Protein AF-A0A377TKF5-F1 (afdb_monomer_lite)

Structure (mmCIF, N/CA/C/O backbone):
data_AF-A0A377TKF5-F1
#
_entry.id   AF-A0A377TKF5-F1
#
loop_
_atom_site.group_PDB
_atom_site.id
_atom_site.type_symbol
_atom_site.label_atom_id
_atom_site.label_alt_id
_atom_site.label_comp_id
_atom_site.label_asym_id
_atom_site.label_entity_id
_atom_site.label_seq_id
_atom_site.pdbx_PDB_ins_code
_atom_site.Cartn_x
_atom_site.Cartn_y
_atom_site.Cartn_z
_atom_site.occupancy
_atom_site.B_iso_or_equiv
_atom_site.auth_seq_id
_atom_site.auth_comp_id
_atom_site.auth_asym_id
_atom_site.auth_atom_id
_atom_site.pdbx_PDB_model_num
ATOM 1 N N . MET A 1 1 ? -15.111 27.018 -6.569 1.00 51.97 1 MET A N 1
ATOM 2 C CA . MET A 1 1 ? -13.998 26.131 -6.969 1.00 51.97 1 MET A CA 1
ATOM 3 C C . MET A 1 1 ? -13.647 25.307 -5.749 1.00 51.97 1 MET A C 1
ATOM 5 O O . MET A 1 1 ? -13.363 25.900 -4.719 1.00 51.97 1 MET A O 1
ATOM 9 N N . SER A 1 2 ? -13.785 23.987 -5.813 1.00 69.00 2 SER A N 1
ATOM 10 C CA . SER A 1 2 ? -13.445 23.094 -4.703 1.00 69.00 2 SER A CA 1
ATOM 11 C C . SER A 1 2 ? -11.922 23.008 -4.609 1.00 69.00 2 SER A C 1
ATOM 13 O O . SER A 1 2 ? -11.278 22.500 -5.524 1.00 69.00 2 SER A O 1
ATOM 15 N N . GLN A 1 3 ? -11.348 23.571 -3.549 1.00 77.75 3 GLN A N 1
ATOM 16 C CA . GLN A 1 3 ? -9.933 23.417 -3.228 1.00 77.75 3 GLN A CA 1
ATOM 17 C C . GLN A 1 3 ? -9.750 22.060 -2.541 1.00 77.75 3 GLN A C 1
ATOM 19 O O . GLN A 1 3 ? -10.539 21.699 -1.671 1.00 77.75 3 GLN A O 1
ATOM 24 N N . CYS A 1 4 ? -8.766 21.287 -2.994 1.00 82.44 4 CYS A N 1
ATOM 25 C CA . CYS A 1 4 ? -8.431 19.985 -2.433 1.00 82.44 4 CYS A CA 1
ATOM 26 C C . CYS A 1 4 ? -7.057 20.106 -1.780 1.00 82.44 4 CYS A C 1
ATOM 28 O O . CYS A 1 4 ? -6.080 20.429 -2.460 1.00 82.44 4 CYS A O 1
ATOM 30 N N . ASP A 1 5 ? -7.012 19.910 -0.468 1.00 89.62 5 ASP A N 1
ATOM 31 C CA . ASP A 1 5 ? -5.786 19.964 0.315 1.00 89.62 5 ASP A CA 1
ATOM 32 C C . ASP A 1 5 ? -5.212 18.556 0.468 1.00 89.62 5 ASP A C 1
ATOM 34 O O . ASP A 1 5 ? -5.919 17.616 0.828 1.00 89.62 5 ASP A O 1
ATOM 38 N N . PHE A 1 6 ? -3.916 18.421 0.195 1.00 89.88 6 PHE A N 1
ATOM 39 C CA . PHE A 1 6 ? -3.187 17.165 0.335 1.00 89.88 6 PHE A CA 1
ATOM 40 C C . PHE A 1 6 ? -2.176 17.281 1.468 1.00 89.88 6 PHE A C 1
ATOM 42 O O . PHE A 1 6 ? -1.385 18.226 1.516 1.00 89.88 6 PHE A O 1
ATOM 49 N N . SER A 1 7 ? -2.168 16.290 2.352 1.00 90.38 7 SER A N 1
ATOM 50 C CA . SER A 1 7 ? -1.145 16.115 3.376 1.00 90.38 7 SER A CA 1
ATOM 51 C C . SER A 1 7 ? -0.319 14.870 3.062 1.00 90.38 7 SER A C 1
ATOM 53 O O . SER A 1 7 ? -0.836 13.854 2.600 1.00 90.38 7 SER A O 1
ATOM 55 N N . PHE A 1 8 ? 0.993 14.967 3.276 1.00 90.94 8 PHE A N 1
ATOM 56 C CA . PHE A 1 8 ? 1.926 13.883 2.986 1.00 90.94 8 PHE A CA 1
ATOM 57 C C . PHE A 1 8 ? 2.728 13.533 4.231 1.00 90.94 8 PHE A C 1
ATOM 59 O O . PHE A 1 8 ? 3.329 14.403 4.865 1.00 90.94 8 PHE A O 1
ATOM 66 N N . THR A 1 9 ? 2.789 12.241 4.524 1.00 88.75 9 THR A N 1
ATOM 67 C CA . THR A 1 9 ? 3.593 11.661 5.598 1.00 88.75 9 THR A CA 1
ATOM 68 C C . THR A 1 9 ? 4.459 10.544 5.035 1.00 88.75 9 THR A C 1
ATOM 70 O O . THR A 1 9 ? 4.044 9.789 4.156 1.00 88.75 9 THR A O 1
ATOM 73 N N . GLN A 1 10 ? 5.696 10.453 5.523 1.00 91.00 10 GLN A N 1
ATOM 74 C CA . GLN A 1 10 ? 6.653 9.435 5.104 1.00 91.00 10 GLN A CA 1
ATOM 75 C C . GLN A 1 10 ? 6.994 8.523 6.277 1.00 91.00 10 GLN A C 1
ATOM 77 O O . GLN A 1 10 ? 7.221 8.979 7.395 1.00 91.00 10 GLN A O 1
ATOM 82 N N . GLY A 1 11 ? 7.109 7.232 5.990 1.00 90.69 11 GLY A N 1
ATOM 83 C CA . GLY A 1 11 ? 7.550 6.240 6.952 1.00 90.69 11 GLY A CA 1
ATOM 84 C C . GLY A 1 11 ? 7.948 4.938 6.273 1.00 90.69 11 GLY A C 1
ATOM 85 O O . GLY A 1 11 ? 8.088 4.851 5.053 1.00 90.69 11 GLY A O 1
ATOM 86 N N . THR A 1 12 ? 8.132 3.911 7.089 1.00 91.12 12 THR A N 1
ATOM 87 C CA . THR A 1 12 ? 8.290 2.532 6.620 1.00 91.12 12 THR A CA 1
ATOM 88 C C . THR A 1 12 ? 6.945 1.955 6.176 1.00 91.12 12 THR A C 1
ATOM 90 O O . THR A 1 12 ? 5.891 2.447 6.580 1.00 91.12 12 THR A O 1
ATOM 93 N N . SER A 1 13 ? 6.957 0.864 5.406 1.00 88.00 13 SER A N 1
ATOM 94 C CA . SER A 1 13 ? 5.713 0.203 4.993 1.00 88.00 13 SER A CA 1
ATOM 95 C C . SER A 1 13 ? 4.826 -0.183 6.187 1.00 88.00 13 SER A C 1
ATOM 97 O O . SER A 1 13 ? 3.619 0.004 6.119 1.00 88.00 13 SER A O 1
ATOM 99 N N . LEU A 1 14 ? 5.417 -0.647 7.298 1.00 89.06 14 LEU A N 1
ATOM 100 C CA . LEU A 1 14 ? 4.678 -1.027 8.511 1.00 89.06 14 LEU A CA 1
ATOM 101 C C . LEU A 1 14 ? 4.039 0.175 9.213 1.00 89.06 14 LEU A C 1
ATOM 103 O O . LEU A 1 14 ? 2.888 0.098 9.632 1.00 89.06 14 LEU A O 1
ATOM 107 N N . THR A 1 15 ? 4.764 1.290 9.332 1.00 90.94 15 THR A N 1
ATOM 108 C CA . THR A 1 15 ? 4.220 2.502 9.966 1.00 90.94 15 THR A CA 1
ATOM 109 C C . THR A 1 15 ? 3.083 3.089 9.135 1.00 90.94 15 THR A C 1
ATOM 111 O O . THR A 1 15 ? 2.043 3.427 9.688 1.00 90.94 15 THR A O 1
ATOM 114 N N . LEU A 1 16 ? 3.235 3.128 7.806 1.00 89.69 16 LEU A N 1
ATOM 115 C CA . LEU A 1 16 ? 2.181 3.602 6.902 1.00 89.69 16 LEU A CA 1
ATOM 116 C C . LEU A 1 16 ? 0.935 2.706 6.962 1.00 89.69 16 LEU A C 1
ATOM 118 O O . LEU A 1 16 ? -0.186 3.205 6.968 1.00 89.69 16 LEU A O 1
ATOM 122 N N . LEU A 1 17 ? 1.125 1.389 7.069 1.00 87.94 17 LEU A N 1
ATOM 123 C CA . LEU A 1 17 ? 0.031 0.433 7.225 1.00 87.94 17 LEU A CA 1
ATOM 124 C C . LEU A 1 17 ? -0.756 0.661 8.524 1.00 87.94 17 LEU A C 1
ATOM 126 O O . LEU A 1 17 ? -1.984 0.640 8.526 1.00 87.94 17 LEU A O 1
ATOM 130 N N . GLN A 1 18 ? -0.054 0.903 9.634 1.00 90.00 18 GLN A N 1
ATOM 131 C CA . GLN A 1 18 ? -0.681 1.206 10.922 1.00 90.00 18 GLN A CA 1
ATOM 132 C C . GLN A 1 18 ? -1.465 2.522 10.881 1.00 90.00 18 GLN A C 1
ATOM 134 O O . GLN A 1 18 ? -2.561 2.596 11.431 1.00 90.00 18 GLN A O 1
ATOM 139 N N . GLU A 1 19 ? -0.933 3.553 10.222 1.00 90.56 19 GLU A N 1
ATOM 140 C CA . GLU A 1 19 ? -1.618 4.839 10.058 1.00 90.56 19 GLU A CA 1
ATOM 141 C C . GLU A 1 19 ? -2.872 4.723 9.191 1.00 90.56 19 GLU A C 1
ATOM 143 O O . GLU A 1 19 ? -3.901 5.306 9.536 1.00 90.56 19 GLU A O 1
ATOM 148 N N . LEU A 1 20 ? -2.812 3.921 8.126 1.00 87.44 20 LEU A N 1
ATOM 149 C CA . LEU A 1 20 ? -3.957 3.617 7.272 1.00 87.44 20 LEU A CA 1
ATOM 150 C C . LEU A 1 20 ? -5.049 2.874 8.056 1.00 87.44 20 LEU A C 1
ATOM 152 O O . LEU A 1 20 ? -6.202 3.302 8.066 1.00 87.44 20 LEU A O 1
ATOM 156 N N . LYS A 1 21 ? -4.688 1.808 8.788 1.00 87.00 21 LYS A N 1
ATOM 157 C CA . LYS A 1 21 ? -5.627 1.066 9.652 1.00 87.00 21 LYS A CA 1
ATOM 158 C C . LYS A 1 21 ? -6.245 1.950 10.736 1.00 87.00 21 LYS A C 1
ATOM 160 O O . LYS A 1 21 ? -7.411 1.782 11.081 1.00 87.00 21 LYS A O 1
ATOM 165 N N . ALA A 1 22 ? -5.475 2.903 11.262 1.00 90.81 22 ALA A N 1
ATOM 166 C CA . ALA A 1 22 ? -5.944 3.882 12.237 1.00 90.81 22 ALA A CA 1
ATOM 167 C C . ALA A 1 22 ? -6.788 5.016 11.619 1.00 90.81 22 ALA A C 1
ATOM 169 O O . ALA A 1 22 ? -7.278 5.863 12.364 1.00 90.81 22 ALA A O 1
ATOM 170 N N . GLY A 1 23 ? -6.945 5.060 10.290 1.00 88.81 23 GLY A N 1
ATOM 171 C CA . GLY A 1 23 ? -7.692 6.102 9.581 1.00 88.81 23 GLY A CA 1
ATOM 172 C C . GLY A 1 23 ? -7.032 7.481 9.624 1.00 88.81 23 GLY A C 1
ATOM 173 O O . GLY A 1 23 ? -7.721 8.488 9.506 1.00 88.81 23 GLY A O 1
ATOM 174 N N . LYS A 1 24 ? -5.713 7.546 9.848 1.00 90.50 24 LYS A N 1
ATOM 175 C CA . LYS A 1 24 ? -4.951 8.808 9.855 1.00 90.50 24 LYS A CA 1
ATOM 176 C C . LYS A 1 24 ? -4.585 9.287 8.454 1.00 90.50 24 LYS A C 1
ATOM 178 O O . LYS A 1 24 ? -4.310 10.469 8.276 1.00 90.50 24 LYS A O 1
ATOM 183 N N . VAL A 1 25 ? -4.531 8.362 7.501 1.00 89.25 25 VAL A N 1
ATOM 184 C CA . VAL A 1 25 ? -4.264 8.622 6.087 1.00 89.25 25 VAL A CA 1
ATOM 185 C C . VAL A 1 25 ? -5.310 7.898 5.250 1.00 89.25 25 VAL A C 1
ATOM 187 O O . VAL A 1 25 ? -5.732 6.800 5.610 1.00 89.25 25 VAL A O 1
ATOM 190 N N . ASP A 1 26 ? -5.700 8.503 4.132 1.00 88.38 26 ASP A N 1
ATOM 191 C CA . ASP A 1 26 ? -6.689 7.930 3.206 1.00 88.38 26 ASP A CA 1
ATOM 192 C C . ASP A 1 26 ? -6.043 7.011 2.160 1.00 88.38 26 ASP A C 1
ATOM 194 O O . ASP A 1 26 ? -6.683 6.125 1.597 1.00 88.38 26 ASP A O 1
ATOM 198 N N . LEU A 1 27 ? -4.756 7.239 1.890 1.00 86.75 27 LEU A N 1
ATOM 199 C CA . LEU A 1 27 ? -3.976 6.549 0.876 1.00 86.75 27 LEU A CA 1
ATOM 200 C C . LEU A 1 27 ? -2.549 6.347 1.383 1.00 86.75 27 LEU A C 1
ATOM 202 O O . LEU A 1 27 ? -1.898 7.290 1.829 1.00 86.75 27 LEU A O 1
ATOM 206 N N . ALA A 1 28 ? -2.033 5.129 1.242 1.00 87.12 28 ALA A N 1
ATOM 207 C CA . ALA A 1 28 ? -0.623 4.841 1.459 1.00 87.12 28 ALA A CA 1
ATOM 208 C C . ALA A 1 28 ? -0.019 4.143 0.236 1.00 87.12 28 ALA A C 1
ATOM 210 O O . ALA A 1 28 ? -0.659 3.320 -0.418 1.00 87.12 28 ALA A O 1
ATOM 211 N N . ILE A 1 29 ? 1.229 4.507 -0.061 1.00 88.31 29 ILE A N 1
ATOM 212 C CA . ILE A 1 29 ? 2.050 3.934 -1.126 1.00 88.31 29 ILE A CA 1
ATOM 213 C C . ILE A 1 29 ? 3.191 3.190 -0.442 1.00 88.31 29 ILE A C 1
ATOM 215 O O . ILE A 1 29 ? 4.069 3.812 0.158 1.00 88.31 29 ILE A O 1
ATOM 219 N N . CYS A 1 30 ? 3.191 1.861 -0.509 1.00 84.75 30 CYS A N 1
ATOM 220 C CA . CYS A 1 30 ? 4.250 1.068 0.106 1.00 84.75 30 CYS A CA 1
ATOM 221 C C . CYS A 1 30 ? 4.512 -0.244 -0.636 1.00 84.75 30 CYS A C 1
ATOM 223 O O . CYS A 1 30 ? 3.776 -0.636 -1.545 1.00 84.75 30 CYS A O 1
ATOM 225 N N . SER A 1 31 ? 5.598 -0.915 -0.253 1.00 84.12 31 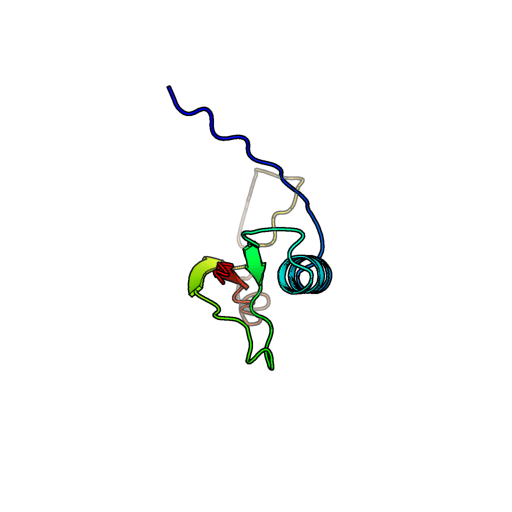SER A N 1
ATO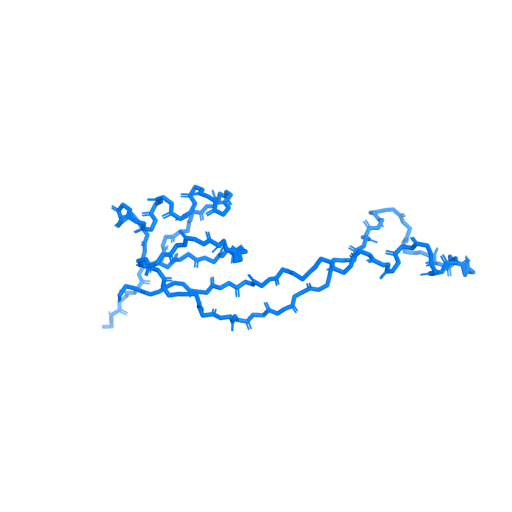M 226 C CA . SER A 1 31 ? 5.871 -2.282 -0.695 1.00 84.12 31 SER A CA 1
ATOM 227 C C . SER A 1 31 ? 4.792 -3.238 -0.189 1.00 84.12 31 SER A C 1
ATOM 229 O O . SER A 1 31 ? 4.349 -3.104 0.948 1.00 84.12 31 SER A O 1
ATOM 231 N N . TYR A 1 32 ? 4.450 -4.242 -0.995 1.00 83.56 32 TYR A N 1
ATOM 232 C CA . TYR A 1 32 ? 3.556 -5.331 -0.597 1.00 83.56 32 TYR A CA 1
ATOM 233 C C . TYR A 1 32 ? 3.955 -5.957 0.753 1.00 83.56 32 TYR A C 1
ATOM 235 O O . TYR A 1 32 ? 5.126 -6.286 0.968 1.00 83.56 32 TYR A O 1
ATOM 243 N N . ILE A 1 33 ? 2.968 -6.147 1.629 1.00 83.25 33 ILE A N 1
ATOM 244 C CA . ILE A 1 33 ? 3.086 -6.843 2.914 1.00 83.25 33 ILE A CA 1
ATOM 245 C C . ILE A 1 33 ? 2.102 -8.017 2.871 1.00 83.25 33 ILE A C 1
ATOM 247 O O . ILE A 1 33 ? 0.953 -7.841 2.482 1.00 83.25 33 ILE A O 1
ATOM 251 N N . ALA A 1 34 ? 2.569 -9.217 3.215 1.00 81.12 34 ALA A N 1
ATOM 252 C CA . ALA A 1 34 ? 1.721 -10.406 3.277 1.00 81.12 34 ALA A CA 1
ATOM 253 C C . ALA A 1 34 ? 0.874 -10.430 4.563 1.00 81.12 34 ALA A C 1
ATOM 255 O O . ALA A 1 34 ? 1.178 -9.713 5.511 1.00 81.12 34 ALA A O 1
ATOM 256 N N . ASP A 1 35 ? -0.140 -11.300 4.595 1.00 84.62 35 ASP A N 1
ATOM 257 C CA . ASP A 1 35 ? -0.972 -11.586 5.777 1.00 84.62 35 ASP A CA 1
ATOM 258 C C . ASP A 1 35 ? -1.815 -10.404 6.283 1.00 84.62 35 ASP A C 1
ATOM 260 O O . ASP A 1 35 ? -2.099 -10.277 7.472 1.00 84.62 35 ASP A O 1
ATOM 264 N N . GLU A 1 36 ? -2.258 -9.556 5.355 1.00 83.69 36 GLU A N 1
ATOM 265 C CA . GLU A 1 36 ? -3.083 -8.381 5.632 1.00 83.69 36 GLU A CA 1
ATOM 266 C C . GLU A 1 36 ? -4.453 -8.497 4.937 1.00 83.69 36 GLU A C 1
ATOM 268 O O . GLU A 1 36 ? -4.615 -8.004 3.822 1.00 83.69 36 GLU A O 1
ATOM 273 N N . PRO A 1 37 ? -5.434 -9.198 5.548 1.00 81.94 37 PRO A N 1
ATOM 274 C CA . PRO A 1 37 ? -6.712 -9.531 4.908 1.00 81.94 37 PRO A CA 1
ATOM 275 C C . PRO A 1 37 ? -7.699 -8.361 4.839 1.00 81.94 37 PRO A C 1
ATOM 277 O O . PRO A 1 37 ? -8.579 -8.362 3.986 1.00 81.94 37 PRO A O 1
ATOM 280 N N . ASP A 1 38 ? -7.558 -7.368 5.720 1.00 82.56 38 ASP A N 1
ATOM 281 C CA . ASP A 1 38 ? -8.466 -6.214 5.803 1.00 82.56 38 ASP A CA 1
ATOM 282 C C . ASP A 1 38 ? -8.119 -5.117 4.785 1.00 82.56 38 ASP A C 1
ATOM 284 O O . ASP A 1 38 ? -8.613 -3.991 4.873 1.00 82.56 38 ASP A O 1
ATOM 288 N N . ILE A 1 39 ? -7.175 -5.403 3.888 1.00 79.62 39 ILE A N 1
ATOM 289 C CA . ILE A 1 39 ? -6.481 -4.401 3.101 1.00 79.62 39 ILE A CA 1
ATOM 290 C C . ILE A 1 39 ? -6.287 -4.895 1.667 1.00 79.62 39 ILE A C 1
ATOM 292 O O . ILE A 1 39 ? -5.563 -5.855 1.407 1.00 79.62 39 ILE A O 1
ATOM 296 N N . ASP A 1 40 ? -6.852 -4.150 0.720 1.00 80.88 40 ASP A N 1
ATOM 297 C CA . ASP A 1 40 ? -6.692 -4.420 -0.704 1.00 80.88 40 ASP A CA 1
ATOM 298 C C . ASP A 1 40 ? -5.424 -3.765 -1.263 1.00 80.88 40 ASP A C 1
ATOM 300 O O . ASP A 1 40 ? -5.303 -2.542 -1.353 1.00 80.88 40 ASP A O 1
ATOM 304 N N . PHE A 1 41 ? -4.467 -4.595 -1.679 1.00 82.00 41 PHE A N 1
ATOM 305 C CA . PHE A 1 41 ? -3.234 -4.155 -2.330 1.00 82.00 41 PHE A CA 1
ATOM 306 C C . PHE A 1 41 ? -3.428 -4.056 -3.850 1.00 82.00 41 PHE A C 1
ATOM 308 O O . PHE A 1 41 ? -3.441 -5.072 -4.549 1.00 82.00 41 PHE A O 1
ATOM 315 N N . ILE A 1 42 ? -3.495 -2.835 -4.389 1.00 84.50 42 ILE A N 1
ATOM 316 C CA . ILE A 1 42 ? -3.561 -2.605 -5.842 1.00 84.50 42 ILE A CA 1
ATOM 317 C C . ILE A 1 42 ? -2.144 -2.406 -6.402 1.00 84.50 42 ILE A C 1
ATOM 319 O O . ILE A 1 42 ? -1.562 -1.351 -6.155 1.00 84.50 42 ILE A O 1
ATOM 323 N N . PRO A 1 43 ? -1.567 -3.349 -7.174 1.00 80.25 43 PRO A N 1
ATOM 324 C CA . PRO A 1 43 ? -0.208 -3.216 -7.696 1.00 80.25 43 PRO A CA 1
ATOM 325 C C . PRO A 1 43 ? -0.121 -2.091 -8.739 1.00 80.25 43 PRO A C 1
ATOM 327 O O . PRO A 1 43 ? -0.721 -2.179 -9.807 1.00 80.25 43 PRO A O 1
ATOM 330 N N . VAL A 1 44 ? 0.665 -1.052 -8.452 1.00 79.06 44 VAL A N 1
ATOM 331 C CA . VAL A 1 44 ? 0.820 0.136 -9.314 1.00 79.06 44 VAL A CA 1
ATOM 332 C C . VAL A 1 44 ? 2.025 0.013 -10.233 1.00 79.06 44 VAL A C 1
ATOM 334 O O . VAL A 1 44 ? 1.948 0.300 -11.425 1.00 79.06 44 VAL A O 1
ATOM 337 N N . ILE A 1 45 ? 3.166 -0.393 -9.677 1.00 78.00 45 ILE A N 1
ATOM 338 C CA . ILE A 1 45 ? 4.420 -0.482 -10.420 1.00 78.00 45 ILE A CA 1
ATOM 339 C C . ILE A 1 45 ? 5.310 -1.581 -9.851 1.00 78.00 45 ILE A C 1
ATOM 341 O O . ILE A 1 45 ? 5.302 -1.874 -8.652 1.00 78.00 45 ILE A O 1
ATOM 345 N N . GLN A 1 46 ? 6.090 -2.176 -10.748 1.00 72.12 46 GLN A N 1
ATOM 346 C CA . GLN A 1 46 ? 7.183 -3.078 -10.431 1.00 72.12 46 GLN A CA 1
ATOM 347 C C . GLN A 1 46 ? 8.499 -2.364 -10.731 1.00 72.12 46 GLN A C 1
ATOM 349 O O . GLN A 1 46 ? 8.730 -1.938 -11.861 1.00 72.12 46 GLN A O 1
ATOM 354 N N . GLN A 1 47 ? 9.357 -2.237 -9.722 1.00 65.75 47 GLN A N 1
ATOM 355 C CA . GLN A 1 47 ? 10.669 -1.606 -9.866 1.00 65.75 47 GLN A CA 1
ATOM 356 C C . GLN A 1 47 ? 11.791 -2.618 -9.639 1.00 65.75 47 GLN A C 1
ATOM 358 O O . GLN A 1 47 ? 11.704 -3.460 -8.742 1.00 65.75 47 GLN A O 1
ATOM 363 N N . GLU A 1 48 ? 12.846 -2.516 -10.451 1.00 68.00 48 GLU A N 1
ATOM 364 C CA . GLU A 1 48 ? 14.090 -3.264 -10.276 1.00 68.00 48 GLU A CA 1
ATOM 365 C C . GLU A 1 48 ? 15.107 -2.408 -9.518 1.00 68.00 48 GLU A C 1
ATOM 367 O O . GLU A 1 48 ? 15.366 -1.257 -9.875 1.00 68.00 48 GLU A O 1
ATOM 372 N N . LEU A 1 49 ? 15.693 -2.967 -8.457 1.00 65.81 49 LEU A N 1
ATOM 373 C CA . LEU A 1 49 ? 16.722 -2.275 -7.691 1.00 65.81 49 LEU A CA 1
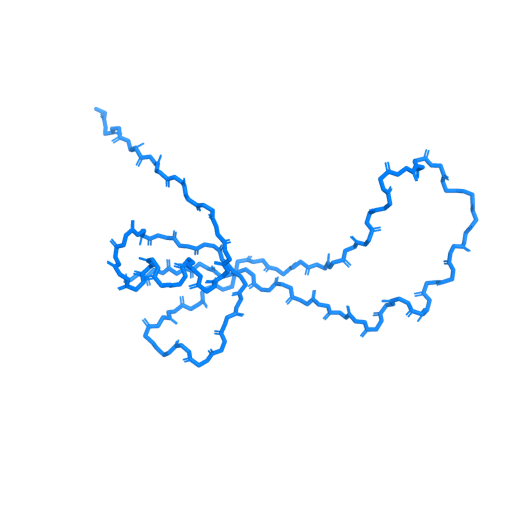ATOM 374 C C . LEU A 1 49 ? 18.033 -2.238 -8.487 1.00 65.81 49 LEU A C 1
ATOM 376 O O . LEU A 1 49 ? 18.655 -3.272 -8.730 1.00 65.81 49 LEU A O 1
ATOM 380 N N . VAL A 1 50 ? 18.485 -1.035 -8.836 1.00 73.69 50 VAL A N 1
ATOM 381 C CA . VAL A 1 50 ? 19.778 -0.807 -9.490 1.00 73.69 50 VAL A CA 1
ATOM 382 C C . VAL A 1 50 ? 20.717 -0.108 -8.512 1.00 73.69 50 VAL A C 1
ATOM 384 O O . VAL A 1 50 ? 20.357 0.881 -7.878 1.00 73.69 50 VAL A O 1
ATOM 387 N N . VAL A 1 51 ? 21.946 -0.610 -8.389 1.00 71.50 51 VAL A N 1
ATOM 388 C CA . VAL A 1 51 ? 22.971 0.023 -7.550 1.00 71.50 51 VAL A CA 1
ATOM 389 C C . VAL A 1 51 ? 23.524 1.250 -8.274 1.00 71.50 51 VAL A C 1
ATOM 391 O O . VAL A 1 51 ? 24.342 1.129 -9.187 1.00 71.50 51 VAL A O 1
ATOM 394 N N . SER A 1 52 ? 23.116 2.445 -7.849 1.00 57.72 52 SER A N 1
ATOM 395 C CA . SER A 1 52 ? 23.727 3.697 -8.299 1.00 57.72 52 SER A CA 1
ATOM 396 C C . SER A 1 52 ? 24.970 4.004 -7.460 1.00 57.72 52 SER A C 1
ATOM 398 O O . SER A 1 52 ? 24.865 4.307 -6.271 1.00 57.72 52 SER A O 1
ATOM 400 N N . ARG A 1 53 ? 26.169 3.956 -8.054 1.00 57.84 53 ARG A N 1
ATOM 401 C CA . ARG A 1 53 ? 27.370 4.502 -7.398 1.00 57.84 53 ARG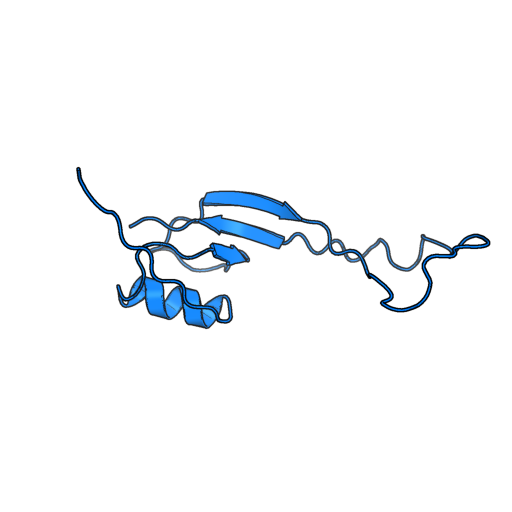 A CA 1
ATOM 402 C C . ARG A 1 53 ? 27.380 6.027 -7.559 1.00 57.84 53 ARG A C 1
ATOM 404 O O . ARG A 1 53 ? 27.515 6.523 -8.670 1.00 57.84 53 ARG A O 1
ATOM 411 N N . GLN A 1 54 ? 27.266 6.764 -6.448 1.00 58.81 54 GLN A N 1
ATOM 412 C CA . GLN A 1 54 ? 27.173 8.238 -6.401 1.00 58.81 54 GLN A CA 1
ATOM 413 C C . GLN A 1 54 ? 28.414 8.991 -6.929 1.00 58.81 54 GLN A C 1
ATOM 415 O O . GLN A 1 54 ? 28.371 10.203 -7.114 1.00 58.81 54 GLN A O 1
ATOM 420 N N . ARG A 1 55 ? 29.541 8.309 -7.159 1.00 59.56 55 ARG A N 1
ATOM 421 C CA . ARG A 1 55 ? 30.757 8.893 -7.740 1.00 59.56 55 ARG A CA 1
ATOM 422 C C . ARG A 1 55 ? 31.142 8.077 -8.967 1.00 59.56 55 ARG A C 1
ATOM 424 O O . ARG A 1 55 ? 31.399 6.888 -8.824 1.00 59.56 55 ARG A O 1
ATOM 431 N N . ILE A 1 56 ? 31.273 8.762 -10.106 1.00 49.38 56 ILE A N 1
ATOM 432 C CA . ILE A 1 56 ? 31.729 8.295 -11.431 1.00 49.38 56 ILE A CA 1
ATOM 433 C C . ILE A 1 56 ? 30.579 8.074 -12.431 1.00 49.38 56 ILE A C 1
ATOM 435 O O . ILE A 1 56 ? 30.165 6.959 -12.732 1.00 49.38 56 ILE A O 1
ATOM 439 N N . ILE A 1 57 ? 30.157 9.176 -13.058 1.00 52.34 57 ILE A N 1
ATOM 440 C CA . ILE A 1 57 ? 29.682 9.164 -14.448 1.00 52.34 57 ILE A CA 1
ATOM 441 C C . ILE A 1 57 ? 30.935 9.153 -15.337 1.00 52.34 57 ILE A C 1
ATOM 443 O O . ILE A 1 57 ? 31.353 10.174 -15.871 1.00 52.34 57 ILE A O 1
ATOM 447 N N . ARG A 1 58 ? 31.607 8.003 -15.412 1.00 47.47 58 ARG A N 1
ATOM 448 C CA . ARG A 1 58 ? 32.527 7.624 -16.496 1.00 47.47 58 ARG A CA 1
ATOM 449 C C . ARG A 1 58 ? 32.767 6.125 -16.377 1.00 47.47 58 ARG A C 1
ATOM 451 O O . ARG A 1 58 ? 33.540 5.691 -15.534 1.00 47.47 58 ARG A O 1
ATOM 458 N N . TRP A 1 59 ? 32.083 5.332 -17.191 1.00 48.50 59 TRP A N 1
ATOM 459 C CA . TRP A 1 59 ? 32.272 3.883 -17.225 1.00 48.50 59 TRP A CA 1
ATOM 460 C C . TRP A 1 59 ? 33.276 3.517 -18.328 1.00 48.50 59 TRP A C 1
ATOM 4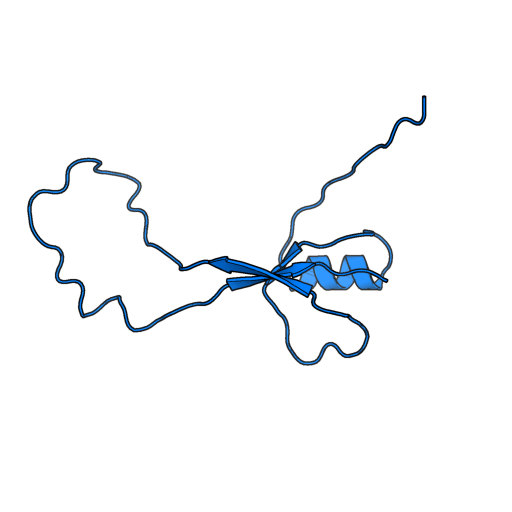62 O O . TRP A 1 59 ? 32.876 3.469 -19.490 1.00 48.50 59 TRP A O 1
ATOM 472 N N . PRO A 1 60 ? 34.563 3.249 -18.034 1.00 47.19 60 PRO A N 1
ATOM 473 C CA . PRO A 1 60 ? 35.387 2.453 -18.922 1.00 47.19 60 PRO A CA 1
ATOM 474 C C . PRO A 1 60 ? 35.249 0.983 -18.509 1.00 47.19 60 PRO A C 1
ATOM 476 O O . PRO A 1 60 ? 35.590 0.616 -17.392 1.00 47.19 60 PRO A O 1
ATOM 479 N N . GLY A 1 61 ? 34.752 0.151 -19.422 1.00 53.19 61 GLY A N 1
ATOM 480 C CA . GLY A 1 61 ? 34.984 -1.294 -19.404 1.00 53.19 61 GLY A CA 1
ATOM 481 C C . GLY A 1 61 ? 34.282 -2.102 -18.306 1.00 53.19 61 GLY A C 1
ATOM 482 O O . GLY A 1 61 ? 34.717 -2.153 -17.163 1.00 53.19 61 GLY A O 1
ATOM 483 N N . TYR A 1 62 ? 33.236 -2.819 -18.719 1.00 50.66 62 TYR A N 1
ATOM 484 C CA . TYR A 1 62 ? 32.843 -4.148 -18.233 1.00 50.66 62 TYR A CA 1
ATOM 485 C C . TYR A 1 62 ? 33.031 -4.436 -16.730 1.00 50.66 62 TYR A C 1
ATOM 487 O O . TYR A 1 62 ? 33.959 -5.128 -16.314 1.00 50.66 62 TYR A O 1
ATOM 495 N N . MET A 1 63 ? 32.053 -4.027 -15.917 1.00 52.62 63 MET A N 1
ATOM 496 C CA . MET A 1 63 ? 31.742 -4.786 -14.704 1.00 52.62 63 MET A CA 1
ATOM 497 C C . MET A 1 63 ? 31.101 -6.116 -15.116 1.00 52.62 63 MET A C 1
ATOM 499 O O . MET A 1 63 ? 30.129 -6.135 -15.871 1.00 52.62 63 MET A O 1
ATOM 503 N N . ASN A 1 64 ? 31.647 -7.235 -14.637 1.00 50.59 64 ASN A N 1
ATOM 504 C CA . ASN A 1 64 ? 31.075 -8.551 -14.895 1.00 50.59 64 ASN A CA 1
ATOM 505 C C . ASN A 1 64 ? 29.705 -8.662 -14.205 1.00 50.59 64 ASN A C 1
ATOM 507 O O . ASN A 1 64 ? 29.593 -8.722 -12.983 1.00 50.59 64 ASN A O 1
ATOM 511 N N . MET A 1 65 ? 28.667 -8.661 -15.035 1.00 50.47 65 MET A N 1
ATOM 512 C CA . MET A 1 65 ? 27.262 -8.501 -14.674 1.00 50.47 65 MET A CA 1
ATOM 513 C C . MET A 1 65 ? 26.620 -9.783 -14.104 1.00 50.47 65 MET A C 1
ATOM 515 O O . MET A 1 65 ? 25.472 -9.751 -13.674 1.00 50.47 65 MET A O 1
ATOM 519 N N . LYS A 1 66 ? 27.337 -10.920 -14.068 1.00 48.91 66 LYS A N 1
ATOM 520 C CA . LYS A 1 66 ? 26.764 -12.225 -13.678 1.00 48.91 66 LYS A CA 1
ATOM 521 C C . LYS A 1 66 ? 26.607 -12.447 -12.168 1.00 48.91 66 LYS A C 1
ATOM 523 O O . LYS A 1 66 ? 25.777 -13.260 -11.777 1.00 48.91 66 LYS A O 1
ATOM 528 N N . SER A 1 67 ? 27.355 -11.751 -11.312 1.00 47.50 67 SER A N 1
ATOM 529 C CA . SER A 1 67 ? 27.341 -11.994 -9.856 1.00 47.50 67 SER A CA 1
ATOM 530 C C . SER A 1 67 ? 26.302 -11.174 -9.080 1.00 47.50 67 SER A C 1
ATOM 532 O O . SER A 1 67 ? 25.956 -11.537 -7.961 1.00 47.50 67 SER A O 1
ATOM 534 N N . ILE A 1 68 ? 25.780 -10.089 -9.661 1.00 53.28 68 ILE A N 1
ATOM 535 C CA . ILE A 1 68 ? 24.861 -9.152 -8.980 1.00 53.28 68 ILE A CA 1
ATOM 536 C C . ILE A 1 68 ? 23.392 -9.387 -9.393 1.00 53.28 68 ILE A C 1
ATOM 538 O O . ILE A 1 68 ? 22.472 -9.036 -8.661 1.00 53.28 68 ILE A O 1
ATOM 542 N N . TRP A 1 69 ? 23.155 -10.056 -10.525 1.00 40.62 69 TRP A N 1
ATOM 543 C CA . TRP A 1 69 ? 21.839 -10.160 -11.171 1.00 40.62 69 TRP A CA 1
ATOM 544 C C . TRP A 1 69 ? 20.835 -11.156 -10.558 1.00 40.62 69 TRP A C 1
ATOM 546 O O . TRP A 1 69 ? 19.674 -11.158 -10.957 1.00 40.62 69 TRP A O 1
ATOM 556 N N . TRP A 1 70 ? 21.224 -11.996 -9.593 1.00 32.53 70 TRP A N 1
ATOM 557 C CA . TRP A 1 70 ? 20.330 -13.054 -9.081 1.00 32.53 70 TRP A CA 1
ATOM 558 C C . TRP A 1 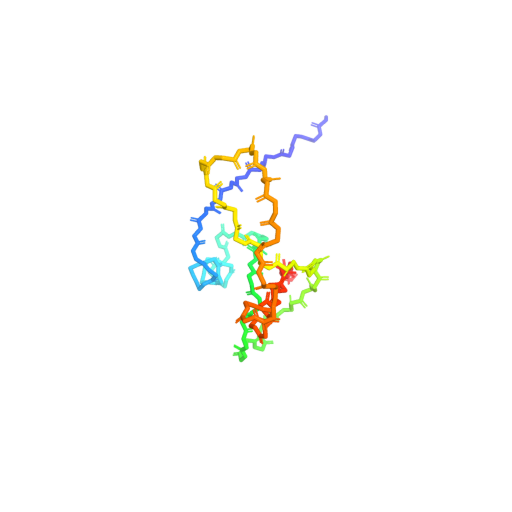70 ? 19.438 -12.654 -7.902 1.00 32.53 70 TRP A C 1
ATOM 560 O O . TRP A 1 70 ? 18.550 -13.413 -7.520 1.00 32.53 70 TRP A O 1
ATOM 570 N N . ARG A 1 71 ? 19.599 -11.452 -7.342 1.00 37.91 71 ARG A N 1
ATOM 571 C CA . ARG A 1 71 ? 18.697 -10.936 -6.304 1.00 37.91 71 ARG A CA 1
ATOM 572 C C . ARG A 1 71 ? 17.740 -9.919 -6.902 1.00 37.91 71 ARG A C 1
ATOM 574 O O . ARG A 1 71 ? 17.868 -8.717 -6.698 1.00 37.91 71 ARG A O 1
ATOM 581 N N . ARG A 1 72 ? 16.777 -10.435 -7.665 1.00 39.28 72 ARG A N 1
ATOM 582 C CA . ARG A 1 72 ? 15.679 -9.657 -8.239 1.00 39.28 72 ARG A CA 1
ATOM 583 C C . ARG A 1 72 ? 14.705 -9.270 -7.121 1.00 39.28 72 ARG A C 1
ATOM 585 O O . ARG A 1 72 ? 13.754 -9.991 -6.842 1.00 39.28 72 ARG A O 1
ATOM 592 N N . PHE A 1 73 ? 14.981 -8.163 -6.435 1.00 42.62 73 PHE A N 1
ATOM 593 C CA . PHE A 1 73 ? 14.040 -7.567 -5.488 1.00 42.62 73 PHE A CA 1
ATOM 594 C C . PHE A 1 73 ? 12.985 -6.799 -6.279 1.00 42.62 73 PHE A C 1
ATOM 596 O O . PHE A 1 73 ? 13.241 -5.705 -6.772 1.00 42.62 73 PHE A O 1
ATOM 603 N N . ILE A 1 74 ? 11.816 -7.414 -6.436 1.00 45.09 74 ILE A N 1
ATOM 604 C CA . ILE A 1 74 ? 10.632 -6.769 -6.994 1.00 45.09 74 ILE A CA 1
ATOM 605 C C . ILE A 1 74 ? 10.001 -5.946 -5.875 1.00 45.09 74 ILE A C 1
ATOM 607 O O . ILE A 1 74 ? 9.445 -6.505 -4.930 1.00 45.09 74 ILE A O 1
ATOM 611 N N . ILE A 1 75 ? 10.074 -4.620 -5.976 1.00 50.91 75 ILE A N 1
ATOM 612 C CA . ILE A 1 75 ? 9.248 -3.750 -5.138 1.00 50.91 75 ILE A CA 1
ATOM 613 C C . ILE A 1 75 ? 7.910 -3.615 -5.854 1.00 50.91 75 ILE A C 1
ATOM 615 O O . ILE A 1 75 ? 7.806 -2.933 -6.874 1.00 50.91 75 ILE A O 1
ATOM 619 N N . ARG A 1 76 ? 6.901 -4.327 -5.347 1.00 51.75 76 ARG A N 1
ATOM 620 C CA . ARG A 1 76 ? 5.503 -4.108 -5.716 1.00 51.75 76 ARG A CA 1
ATOM 621 C C . ARG A 1 76 ? 4.978 -2.966 -4.875 1.00 51.75 76 ARG A C 1
ATOM 623 O O . ARG A 1 76 ? 4.698 -3.161 -3.695 1.00 51.75 76 ARG A O 1
ATOM 630 N N . ILE A 1 77 ? 4.879 -1.794 -5.484 1.00 56.03 77 ILE A N 1
ATOM 631 C CA . ILE A 1 77 ? 4.211 -0.663 -4.858 1.00 56.03 77 ILE A CA 1
ATOM 632 C C . ILE A 1 77 ? 2.716 -0.892 -4.993 1.00 56.03 77 ILE A C 1
ATOM 634 O O . ILE A 1 77 ? 2.238 -1.081 -6.113 1.00 56.03 77 ILE A O 1
ATOM 638 N N . SER A 1 78 ? 2.005 -0.892 -3.871 1.00 56.84 78 SER A N 1
ATOM 639 C CA . SER A 1 78 ? 0.554 -1.024 -3.873 1.00 56.84 78 SER A CA 1
ATOM 640 C C . SER A 1 78 ? -0.123 0.213 -3.308 1.00 56.84 78 SER A C 1
ATOM 642 O O . SER A 1 78 ? 0.410 0.853 -2.402 1.00 56.84 78 SER A O 1
ATOM 644 N N . ILE A 1 79 ? -1.275 0.540 -3.883 1.00 58.19 79 ILE A N 1
ATOM 645 C CA . ILE A 1 79 ? -2.204 1.546 -3.374 1.00 58.19 79 ILE A CA 1
ATOM 646 C C . ILE A 1 79 ? -3.261 0.837 -2.540 1.00 58.19 79 ILE A C 1
ATOM 648 O O . ILE A 1 79 ? -3.784 -0.193 -2.965 1.00 58.19 79 ILE A O 1
ATOM 652 N N . PHE A 1 80 ? -3.579 1.429 -1.393 1.00 59.25 80 PHE A N 1
ATOM 653 C CA . PHE A 1 80 ? -4.708 1.031 -0.564 1.00 59.25 80 PHE A CA 1
ATOM 654 C C . PHE A 1 80 ? -5.876 1.992 -0.723 1.00 59.25 80 PHE A C 1
ATOM 656 O O . PHE A 1 80 ? -5.677 3.207 -0.776 1.00 59.25 80 PHE A O 1
ATOM 663 N N . GLN A 1 81 ? -7.084 1.448 -0.754 1.00 50.31 81 GLN A N 1
ATOM 664 C CA . GLN A 1 81 ? -8.338 2.187 -0.650 1.00 50.31 81 GLN A CA 1
ATOM 665 C C . GLN A 1 81 ? -9.215 1.452 0.370 1.00 50.31 81 GLN A C 1
ATOM 667 O O . GLN A 1 81 ? -9.161 0.225 0.435 1.00 50.31 81 GLN A O 1
ATOM 672 N N . LYS A 1 82 ? -9.953 2.199 1.192 1.00 48.09 82 LYS A N 1
ATOM 673 C CA . LYS A 1 82 ? -10.954 1.648 2.113 1.00 48.09 82 LYS A CA 1
ATOM 674 C C . LYS A 1 82 ? -12.299 1.489 1.412 1.00 48.09 82 LYS A C 1
ATOM 676 O O . LYS A 1 82 ? -12.592 2.338 0.540 1.00 48.09 82 LYS A O 1
#

Sequence (82 aa):
MSQCDFSFTQGTSLTLLQELKAGKVDLAICSYIADEPDIDFIPVIQQELVVSRQRIIRWPGYMNMKSIWWRRFIIRISIFQK

Secondary structure (DSSP, 8-state):
------------HHHHHHHHHTTS-S--EEE--SS-TT---EEEEEEE-----SS-S---S---TTTTTT---EEEEEE---

Radius of gyration: 18.23 Å; chains: 1; bounding box: 49×39×32 Å

Organism: Klebsiella pneumoniae (NCBI:txid573)

pLDDT: mean 70.74, std 17.76, range [32.53, 91.12]

Foldseek 3Di:
DDDDDDDDDDDAPVVQVVCVVVVVDQKDKFFDDPPDPVWDWAFDDWDFDDDDDPDDPPDDDDDPPPPPPPPGDTRRITMTHD